Protein AF-A0A6V8ERZ6-F1 (afdb_monomer)

Sequence (111 aa):
MVTEKDPDSLSNSLLVKRLKRRCKSMRTTRLREKIKKFLNERGQANTTEILEHVNSTMRHGTTPQQLGNVLSKDKDIRKIATTKRGGALSGRYEICVWTLREDERNPGLQG

pLDDT: mean 79.35, std 18.04, range [38.56, 97.56]

Nearest PDB structures (foldseek):
  2od5-assembly1_A  TM=9.152E-01  e=5.859E-10  uncultured marine organism
  6abt-assembly1_A  TM=6.788E-01  e=6.982E-02  Listeria monocytogenes
  6abq-assembly1_A  TM=6.060E-01  e=1.259E-01  Listeria monocytogenes
  6s4l-assembly1_D  TM=5.187E-01  e=1.166E+00  Homo sapiens
  5m00-assembly1_G  TM=4.404E-01  e=4.046E+00  Mus musculus

Foldseek 3Di:
DDPPDDPVVVVVVVVCVVVVVVVVVVVLVVLVVQLQVVQVVVQKDWLVVSQCSQPVPDPDGDDSVVSVVSQVPDPQKDFDDWDWDDDPPRDIDIITMMHGDDPPVDPDDPD

Structure (mmCIF, N/CA/C/O backbone):
data_AF-A0A6V8ERZ6-F1
#
_entry.id   AF-A0A6V8ERZ6-F1
#
loop_
_atom_site.group_PDB
_atom_site.id
_atom_site.type_symbol
_atom_site.label_atom_id
_atom_site.label_alt_id
_atom_site.label_comp_id
_atom_site.label_asym_id
_atom_site.label_entity_id
_atom_site.label_seq_id
_atom_site.pdbx_PDB_ins_code
_atom_site.Cartn_x
_atom_site.Cartn_y
_atom_site.Cartn_z
_atom_site.occupancy
_atom_site.B_iso_or_equiv
_atom_site.auth_seq_id
_atom_site.auth_comp_id
_atom_site.auth_asym_id
_atom_site.auth_atom_id
_atom_site.pdbx_PDB_model_num
ATOM 1 N N . MET A 1 1 ? 49.536 -0.407 21.852 1.00 40.81 1 MET A N 1
ATOM 2 C CA . MET A 1 1 ? 48.931 0.664 21.032 1.00 40.81 1 MET A CA 1
ATOM 3 C C . MET A 1 1 ? 47.428 0.615 21.243 1.00 40.81 1 MET A C 1
ATOM 5 O O . MET A 1 1 ? 46.742 -0.138 20.565 1.00 40.81 1 MET A O 1
ATOM 9 N N . VAL A 1 2 ? 46.934 1.305 22.270 1.00 43.12 2 VAL A N 1
ATOM 10 C CA . VAL A 1 2 ? 45.494 1.381 22.537 1.00 43.12 2 VAL A CA 1
ATOM 11 C C . VAL A 1 2 ? 44.976 2.506 21.653 1.00 43.12 2 VAL A C 1
ATOM 13 O O . VAL A 1 2 ? 45.361 3.652 21.843 1.00 43.12 2 VAL A O 1
ATOM 16 N N . THR A 1 3 ? 44.193 2.181 20.627 1.00 50.59 3 THR A N 1
ATOM 17 C CA . THR A 1 3 ? 43.466 3.196 19.860 1.00 50.59 3 THR A CA 1
ATOM 18 C C . THR A 1 3 ? 42.416 3.789 20.788 1.00 50.59 3 THR A C 1
ATOM 20 O O . THR A 1 3 ? 41.362 3.184 21.007 1.00 50.59 3 THR A O 1
ATOM 23 N N . GLU A 1 4 ? 42.750 4.924 21.388 1.00 51.84 4 GLU A N 1
ATOM 24 C CA . GLU A 1 4 ? 41.837 5.777 22.133 1.00 51.84 4 GLU A CA 1
ATOM 25 C C . GLU A 1 4 ? 40.700 6.156 21.175 1.00 51.84 4 GLU A C 1
ATOM 27 O O . GLU A 1 4 ? 40.909 6.824 20.165 1.00 51.84 4 GLU A O 1
ATOM 32 N N . LYS A 1 5 ? 39.510 5.579 21.375 1.00 58.59 5 LYS A N 1
ATOM 33 C CA . LYS A 1 5 ? 38.357 5.883 20.524 1.00 58.59 5 LYS A CA 1
ATOM 34 C C . LYS A 1 5 ? 37.771 7.206 20.992 1.00 58.59 5 LYS A C 1
ATOM 36 O O . LYS A 1 5 ? 37.141 7.240 22.047 1.00 58.59 5 LYS A O 1
ATOM 41 N N . ASP A 1 6 ? 37.946 8.245 20.179 1.00 59.72 6 ASP A N 1
ATOM 42 C CA . ASP A 1 6 ? 37.445 9.595 20.434 1.00 59.72 6 ASP A CA 1
ATOM 43 C C . ASP A 1 6 ? 35.951 9.592 20.828 1.00 59.72 6 ASP A C 1
ATOM 45 O O . ASP A 1 6 ? 35.096 9.169 20.030 1.00 59.72 6 ASP A O 1
ATOM 49 N N . PRO A 1 7 ? 35.589 10.078 22.029 1.00 57.47 7 PRO A N 1
ATOM 50 C CA . PRO A 1 7 ? 34.204 10.095 22.507 1.00 57.47 7 PRO A CA 1
ATOM 51 C C . PRO A 1 7 ? 33.283 10.977 21.640 1.00 57.47 7 PRO A C 1
ATOM 53 O O . PRO A 1 7 ? 32.091 10.680 21.489 1.00 57.47 7 PRO A O 1
ATOM 56 N N . ASP A 1 8 ? 33.836 11.993 20.974 1.00 60.06 8 ASP A N 1
ATOM 57 C CA . ASP A 1 8 ? 33.100 12.897 20.082 1.00 60.06 8 ASP A CA 1
ATOM 58 C C . ASP A 1 8 ? 32.618 12.220 18.788 1.00 60.06 8 ASP A C 1
ATOM 60 O O . ASP A 1 8 ? 31.567 12.568 18.239 1.00 60.06 8 ASP A O 1
ATOM 64 N N . SER A 1 9 ? 3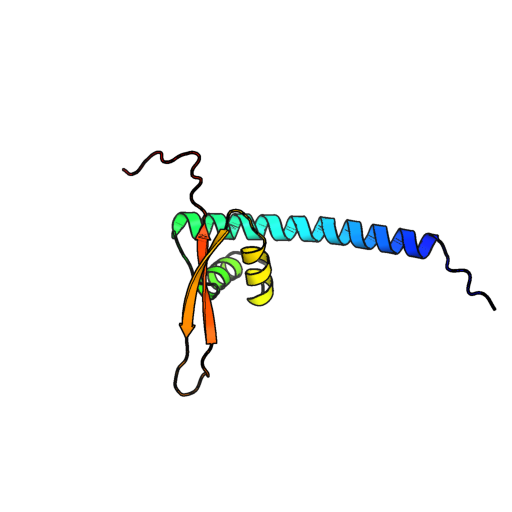3.315 11.178 18.324 1.00 58.94 9 SER A N 1
ATOM 65 C CA . SER A 1 9 ? 32.907 10.396 17.149 1.00 58.94 9 SER A CA 1
ATOM 66 C C . SER A 1 9 ? 31.624 9.589 17.415 1.00 58.94 9 SER A C 1
ATOM 68 O O . SER A 1 9 ? 30.719 9.511 16.572 1.00 58.94 9 SER A O 1
ATOM 70 N N . LEU A 1 10 ? 31.479 9.046 18.630 1.00 58.81 10 LEU A N 1
ATOM 71 C CA . LEU A 1 10 ? 30.279 8.313 19.052 1.00 58.81 10 LEU A CA 1
ATOM 72 C C . LEU A 1 10 ? 29.077 9.247 19.255 1.00 58.81 10 LEU A C 1
ATOM 74 O O . LEU A 1 10 ? 27.963 8.907 18.837 1.00 58.81 10 LEU A O 1
ATOM 78 N N . SER A 1 11 ? 29.305 10.434 19.827 1.00 63.78 11 SER A N 1
ATOM 79 C CA . SER A 1 11 ? 28.281 11.473 20.003 1.00 63.78 11 SER A CA 1
ATOM 80 C C . SER A 1 11 ? 27.727 11.953 18.657 1.00 63.78 11 SER A C 1
ATOM 82 O O 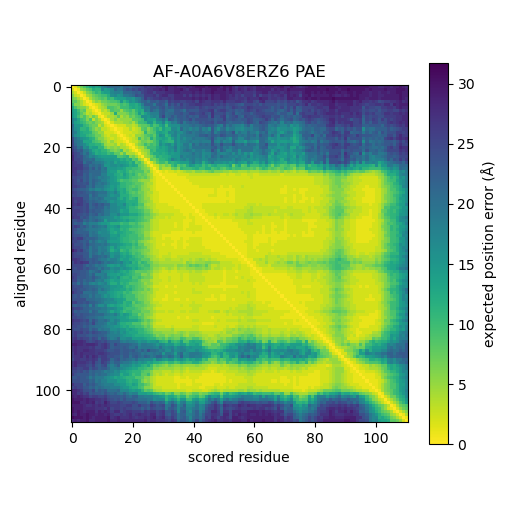. SER A 1 11 ? 26.512 11.917 18.427 1.00 63.78 11 SER A O 1
ATOM 84 N N . ASN A 1 12 ? 28.613 12.262 17.704 1.00 59.94 12 ASN A N 1
ATOM 85 C CA . ASN A 1 12 ? 28.230 12.639 16.344 1.00 59.94 12 ASN A CA 1
ATOM 86 C C . ASN A 1 12 ? 27.4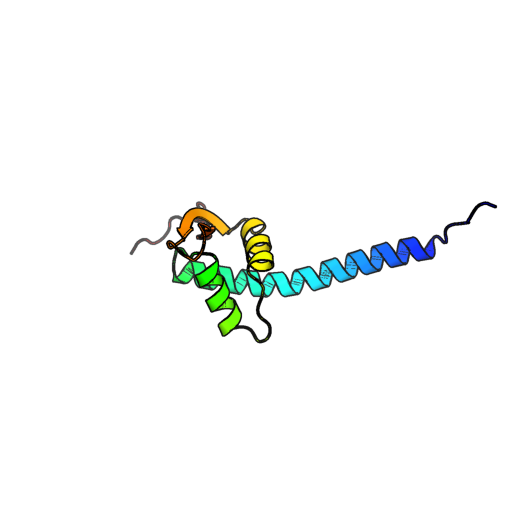77 11.510 15.624 1.00 59.94 12 ASN A C 1
ATOM 88 O O . ASN A 1 12 ? 26.448 11.755 14.992 1.00 59.94 12 ASN A O 1
ATOM 92 N N . SER A 1 13 ? 27.901 10.250 15.781 1.00 68.06 13 SER A N 1
ATOM 93 C CA . SER A 1 13 ? 27.180 9.090 15.237 1.00 68.06 13 SER A CA 1
ATOM 94 C C . SER A 1 13 ? 25.750 8.992 15.777 1.00 68.06 13 SER A C 1
ATOM 96 O O . SER A 1 13 ? 24.809 8.746 15.014 1.00 68.06 13 SER A O 1
ATOM 98 N N . LEU A 1 14 ? 25.553 9.190 17.084 1.00 67.12 14 LEU A N 1
ATOM 99 C CA . LEU A 1 14 ? 24.239 9.119 17.719 1.00 67.12 14 LEU A CA 1
ATOM 100 C C . LEU A 1 14 ? 23.350 10.307 17.327 1.00 67.12 14 LEU A C 1
ATOM 102 O O . LEU A 1 14 ? 22.171 10.103 17.026 1.00 67.12 14 LEU A O 1
ATOM 106 N N . LEU A 1 15 ? 23.908 11.518 17.256 1.00 65.00 15 LEU A N 1
ATOM 107 C CA . LEU A 1 15 ? 23.215 12.728 16.813 1.00 65.00 15 LEU A CA 1
ATOM 108 C C . LEU A 1 15 ? 22.781 12.612 15.346 1.00 65.00 15 LEU A C 1
ATOM 110 O O . LEU A 1 15 ? 21.609 12.825 15.034 1.00 65.00 15 LEU A O 1
ATOM 114 N N . VAL A 1 16 ? 23.676 12.166 14.457 1.00 60.91 16 VAL A N 1
ATOM 115 C CA . VAL A 1 16 ? 23.368 11.899 13.044 1.00 60.91 16 VAL A CA 1
ATOM 116 C C . VAL A 1 16 ? 22.298 10.815 12.927 1.00 60.91 16 VAL A C 1
ATOM 118 O O . VAL A 1 16 ? 21.333 10.983 12.181 1.00 60.91 16 VAL A O 1
ATOM 121 N N . LYS A 1 17 ? 22.379 9.728 13.708 1.00 58.62 17 LYS A N 1
ATOM 122 C CA . LYS A 1 17 ? 21.317 8.706 13.774 1.00 58.62 17 LYS A CA 1
ATOM 123 C C . LYS A 1 17 ? 19.985 9.308 14.241 1.00 58.62 17 LYS A C 1
ATOM 125 O O . LYS A 1 17 ? 18.944 8.968 13.678 1.00 58.62 17 LYS A O 1
ATOM 130 N N . ARG A 1 18 ? 19.989 10.211 15.226 1.00 58.12 18 ARG A N 1
ATOM 131 C CA . ARG A 1 18 ? 18.789 10.857 15.789 1.00 58.12 18 ARG A CA 1
ATOM 132 C C . ARG A 1 18 ? 18.157 11.857 14.812 1.00 58.12 18 ARG A C 1
ATOM 134 O O . ARG A 1 18 ? 16.944 11.818 14.618 1.00 58.12 18 ARG A O 1
ATOM 141 N N . LEU A 1 19 ? 18.960 12.664 14.117 1.00 58.00 19 LEU A N 1
ATOM 142 C CA . LEU A 1 19 ? 18.516 13.586 13.063 1.00 58.00 19 LEU A CA 1
ATOM 143 C C . LEU A 1 19 ? 17.995 12.831 11.830 1.00 58.00 19 LEU A C 1
ATOM 145 O O . LEU A 1 19 ? 16.915 13.137 11.323 1.00 58.00 19 LEU A O 1
ATOM 149 N N . LYS A 1 20 ? 18.685 11.762 11.405 1.00 54.22 20 LYS A N 1
ATOM 150 C CA . LYS A 1 20 ? 18.248 10.890 10.300 1.00 54.22 20 LYS A CA 1
ATOM 151 C C . LYS A 1 20 ? 16.937 10.166 10.633 1.00 54.22 20 LYS A C 1
ATOM 153 O O . LYS A 1 20 ? 16.093 10.010 9.753 1.00 54.22 20 LYS A O 1
ATOM 158 N N . ARG A 1 21 ? 16.710 9.790 11.902 1.00 53.50 21 ARG A N 1
ATOM 159 C CA . ARG A 1 21 ? 15.405 9.294 12.393 1.00 53.50 21 ARG A CA 1
ATOM 160 C C . ARG A 1 21 ? 14.315 10.373 12.318 1.00 53.50 21 ARG A C 1
ATOM 162 O O . ARG A 1 21 ? 13.210 10.069 11.873 1.00 53.50 21 ARG A O 1
ATOM 169 N N . ARG A 1 22 ? 14.624 11.624 12.683 1.00 48.28 22 ARG A N 1
ATOM 170 C CA . ARG A 1 22 ? 13.673 12.753 12.688 1.00 48.28 22 ARG A CA 1
ATOM 171 C C . ARG A 1 22 ? 13.203 13.134 11.276 1.00 48.28 22 ARG A C 1
ATOM 173 O O . ARG A 1 22 ? 12.003 13.239 11.047 1.00 48.28 22 ARG A O 1
ATOM 180 N N . CYS A 1 23 ? 14.111 13.219 10.302 1.00 49.47 23 CYS A N 1
ATOM 181 C CA . CYS A 1 23 ? 13.752 13.520 8.906 1.00 49.47 23 CYS A CA 1
ATOM 182 C C . CYS A 1 23 ? 13.056 12.348 8.191 1.00 49.47 23 CYS A C 1
ATOM 184 O O . CYS A 1 23 ? 12.203 12.566 7.328 1.00 49.47 23 CYS A O 1
ATOM 186 N N . LYS A 1 24 ? 13.378 11.096 8.557 1.00 53.16 24 LYS A N 1
ATOM 187 C CA . LYS A 1 24 ? 12.673 9.912 8.037 1.00 53.16 24 LYS A CA 1
ATOM 188 C C . LYS A 1 24 ? 11.211 9.890 8.493 1.00 53.16 24 LYS A C 1
ATOM 190 O O . LYS A 1 24 ? 10.349 9.590 7.675 1.00 53.16 24 LYS A O 1
ATOM 195 N N . SER A 1 25 ? 10.949 10.279 9.746 1.00 56.91 25 SER A N 1
ATOM 196 C CA . SER A 1 25 ? 9.599 10.400 10.315 1.00 56.91 25 SER A CA 1
ATOM 197 C C . SER A 1 25 ? 8.697 11.314 9.473 1.00 56.91 25 SER A C 1
ATOM 199 O O . SER A 1 25 ? 7.659 10.863 8.995 1.00 56.91 25 SER A O 1
ATOM 201 N N . MET A 1 26 ? 9.144 12.537 9.157 1.00 57.16 26 MET A N 1
ATOM 202 C CA . MET A 1 26 ? 8.320 13.529 8.444 1.00 57.16 26 MET A CA 1
ATOM 203 C C . MET A 1 26 ? 7.907 13.105 7.026 1.00 57.16 26 MET A C 1
ATOM 205 O O . MET A 1 26 ? 6.766 13.329 6.624 1.00 57.16 26 MET A O 1
ATOM 209 N N . ARG A 1 27 ? 8.807 12.468 6.258 1.00 59.94 27 ARG A N 1
ATOM 210 C CA . ARG A 1 27 ? 8.454 11.942 4.924 1.00 59.94 27 ARG A CA 1
ATOM 211 C C . ARG A 1 27 ? 7.473 10.779 5.020 1.00 59.94 27 ARG A C 1
ATOM 213 O O . ARG A 1 27 ? 6.565 10.682 4.200 1.00 59.94 27 ARG A O 1
ATOM 220 N N . THR A 1 28 ? 7.635 9.916 6.024 1.00 72.25 28 THR A N 1
ATOM 221 C CA . THR A 1 28 ? 6.705 8.802 6.223 1.00 72.25 28 THR A CA 1
ATOM 222 C C . THR A 1 28 ? 5.323 9.255 6.681 1.00 72.25 28 THR A C 1
ATOM 224 O O . THR A 1 28 ? 4.362 8.581 6.340 1.00 72.25 28 THR A O 1
ATOM 227 N N . THR A 1 29 ? 5.194 10.389 7.377 1.00 82.69 29 THR A N 1
ATOM 228 C CA . THR A 1 29 ? 3.892 10.924 7.814 1.00 82.69 29 THR A CA 1
ATOM 229 C C . THR A 1 29 ? 2.996 11.288 6.632 1.00 82.69 29 THR A C 1
ATOM 231 O O . THR A 1 29 ? 1.912 10.731 6.509 1.00 82.69 29 THR A O 1
ATOM 234 N N . ARG A 1 30 ? 3.481 12.119 5.697 1.00 86.00 30 ARG A N 1
ATOM 235 C CA . ARG A 1 30 ? 2.702 12.516 4.505 1.00 86.00 30 ARG A CA 1
ATOM 236 C C . ARG A 1 30 ? 2.318 11.325 3.629 1.00 86.00 30 ARG A C 1
ATOM 238 O O . ARG A 1 30 ? 1.215 11.268 3.097 1.00 86.00 30 ARG A O 1
ATOM 245 N N . LEU A 1 31 ? 3.235 10.366 3.486 1.00 90.12 31 LEU A N 1
ATOM 246 C CA . LEU A 1 31 ? 2.969 9.126 2.760 1.00 90.12 31 LEU A CA 1
ATOM 247 C C . LEU A 1 31 ? 1.845 8.323 3.435 1.00 90.12 31 LEU A C 1
ATOM 249 O O . LEU A 1 31 ? 0.924 7.883 2.756 1.00 90.12 31 LEU A O 1
ATOM 253 N N . ARG A 1 32 ? 1.891 8.168 4.765 1.00 92.38 32 ARG A N 1
ATOM 254 C CA . ARG A 1 32 ? 0.853 7.465 5.535 1.00 92.38 32 ARG A CA 1
ATOM 255 C C . ARG A 1 32 ? -0.504 8.146 5.418 1.00 92.38 32 ARG A C 1
ATOM 257 O O . ARG A 1 32 ? -1.473 7.458 5.140 1.00 92.38 32 ARG A O 1
ATOM 264 N N . GLU A 1 33 ? -0.575 9.465 5.584 1.00 92.38 33 GLU A N 1
ATOM 265 C CA . GLU A 1 33 ? -1.825 10.228 5.438 1.00 92.38 33 GLU A CA 1
ATOM 266 C C . GLU A 1 33 ? -2.467 9.991 4.069 1.00 92.38 33 GLU A C 1
ATOM 268 O O . GLU A 1 33 ? -3.663 9.723 3.977 1.00 92.38 33 GLU A O 1
ATOM 273 N N . LYS A 1 34 ? -1.657 10.009 3.005 1.00 93.06 34 LYS A N 1
ATOM 274 C CA . LYS A 1 34 ? -2.149 9.806 1.642 1.00 93.06 34 LYS A CA 1
ATOM 275 C C . LYS A 1 34 ? -2.654 8.387 1.400 1.00 93.06 34 LYS A C 1
ATOM 277 O O . LYS A 1 34 ? -3.720 8.209 0.822 1.00 93.06 34 LYS A O 1
ATOM 282 N N . ILE A 1 35 ? -1.926 7.391 1.902 1.00 95.06 35 ILE A N 1
ATOM 283 C CA . ILE A 1 35 ? -2.359 5.990 1.872 1.00 95.06 35 ILE A CA 1
ATOM 284 C C . ILE A 1 35 ? -3.670 5.817 2.643 1.00 95.06 35 ILE A C 1
ATOM 286 O O . ILE A 1 35 ? -4.582 5.169 2.141 1.00 95.06 35 ILE A O 1
ATOM 290 N N . LYS A 1 36 ? -3.779 6.394 3.847 1.00 94.56 36 LYS A N 1
ATOM 291 C CA . LYS A 1 36 ? -4.986 6.283 4.674 1.00 94.56 36 LYS A CA 1
ATOM 292 C C . LYS A 1 36 ? -6.183 6.920 3.987 1.00 94.56 36 LYS A C 1
ATOM 294 O O . LYS A 1 36 ? -7.222 6.285 3.919 1.00 94.56 36 LYS A O 1
ATOM 299 N N . LYS A 1 37 ? -6.021 8.112 3.405 1.00 94.25 37 LYS A N 1
ATOM 300 C CA . LYS A 1 37 ? -7.075 8.759 2.617 1.00 94.25 37 LYS A CA 1
ATOM 301 C C . LYS A 1 37 ? -7.537 7.875 1.453 1.00 94.25 37 LYS A C 1
ATOM 303 O O . LYS A 1 37 ? -8.728 7.634 1.31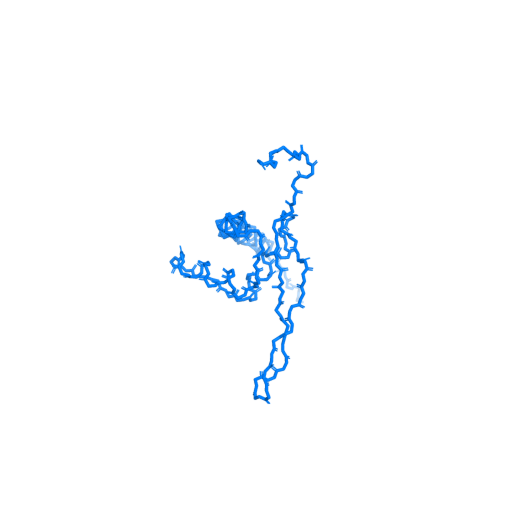7 1.00 94.25 37 LYS A O 1
ATOM 308 N N . PHE A 1 38 ? -6.598 7.328 0.680 1.00 95.69 38 PHE A N 1
ATOM 309 C CA . PHE A 1 38 ? -6.912 6.434 -0.437 1.00 95.69 38 PHE A CA 1
ATOM 310 C C . PHE A 1 38 ? -7.649 5.161 0.005 1.00 95.69 38 PHE A C 1
ATOM 312 O O . PHE A 1 38 ? -8.628 4.760 -0.619 1.00 95.69 38 PHE A O 1
ATOM 319 N N . LEU A 1 39 ? -7.209 4.530 1.098 1.00 95.25 39 LEU A N 1
ATOM 320 C CA . LEU A 1 39 ? -7.876 3.348 1.648 1.00 95.25 39 LEU A CA 1
ATOM 321 C C . LEU A 1 39 ? -9.238 3.683 2.268 1.00 95.25 39 LEU A C 1
ATOM 323 O O . LEU A 1 39 ? -10.141 2.866 2.180 1.00 95.25 39 LEU A O 1
ATOM 327 N N . ASN A 1 40 ? -9.412 4.872 2.843 1.00 93.25 40 ASN A N 1
ATOM 328 C CA . ASN A 1 40 ? -10.702 5.324 3.360 1.00 93.25 40 ASN A CA 1
ATOM 329 C C . ASN A 1 40 ? -11.733 5.505 2.239 1.00 93.25 40 ASN A C 1
ATOM 331 O O . ASN A 1 40 ? -12.889 5.145 2.400 1.00 93.25 40 ASN A O 1
ATOM 335 N N . GLU A 1 41 ? -11.309 6.050 1.097 1.00 92.88 41 GLU A N 1
ATOM 336 C CA . GLU A 1 41 ? -12.176 6.266 -0.068 1.00 92.88 41 GLU A CA 1
ATOM 337 C C . GLU A 1 41 ? -12.500 4.955 -0.805 1.00 92.88 41 GLU A C 1
ATOM 339 O O . GLU A 1 41 ? -13.604 4.786 -1.313 1.00 92.88 41 GLU A O 1
ATOM 344 N N . ARG A 1 42 ? -11.545 4.017 -0.869 1.00 93.44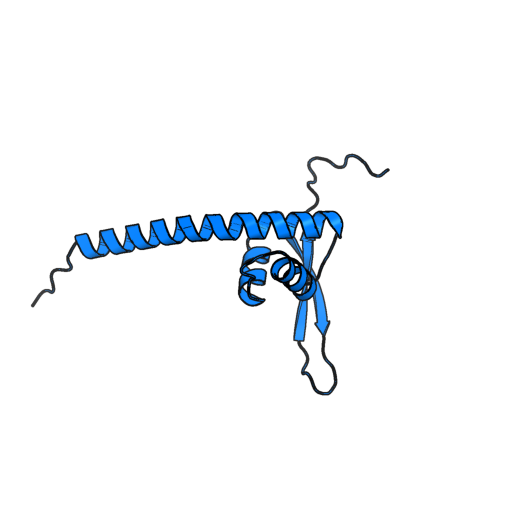 42 ARG A N 1
ATOM 345 C CA . ARG A 1 42 ? -11.672 2.772 -1.648 1.00 93.44 42 ARG A CA 1
ATOM 346 C C . ARG A 1 42 ? -12.089 1.545 -0.827 1.00 93.44 42 ARG A C 1
ATOM 348 O O . ARG A 1 42 ? -12.433 0.512 -1.397 1.00 93.44 42 ARG A O 1
ATOM 355 N N . GLY A 1 43 ? -11.990 1.612 0.497 1.00 94.25 43 GLY A N 1
ATOM 356 C CA . GLY A 1 43 ? -12.113 0.477 1.415 1.00 94.25 43 GLY A CA 1
ATOM 357 C C . GLY A 1 43 ? -10.852 -0.394 1.440 1.00 94.25 43 GLY A C 1
ATOM 358 O O . GLY A 1 43 ? -10.113 -0.413 2.423 1.00 94.25 43 GLY A O 1
ATOM 359 N N . GLN A 1 44 ? -10.561 -1.094 0.338 1.00 94.75 44 GLN A N 1
ATOM 360 C CA . GLN A 1 44 ? -9.411 -2.001 0.231 1.00 94.75 44 GLN A CA 1
ATOM 361 C C . GLN A 1 44 ? -8.615 -1.818 -1.066 1.00 94.75 44 GLN A C 1
ATOM 363 O O . GLN A 1 44 ? -9.149 -1.481 -2.125 1.00 94.75 44 GLN A O 1
ATOM 368 N N . ALA A 1 45 ? -7.306 -2.064 -1.003 1.00 96.69 45 ALA A N 1
ATOM 369 C CA . ALA A 1 45 ? -6.433 -1.987 -2.169 1.00 96.69 45 ALA A CA 1
ATOM 370 C C . ALA A 1 45 ? -5.208 -2.894 -2.055 1.00 96.69 45 ALA A C 1
ATOM 372 O O . ALA A 1 45 ? -4.677 -3.130 -0.967 1.00 96.69 45 ALA A O 1
ATOM 373 N N . ASN A 1 46 ? -4.727 -3.389 -3.192 1.00 96.38 46 ASN A N 1
ATOM 374 C CA . ASN A 1 46 ? -3.484 -4.145 -3.250 1.00 96.38 46 ASN A CA 1
ATOM 375 C C . ASN A 1 46 ? -2.252 -3.221 -3.309 1.00 96.38 46 ASN A C 1
ATOM 377 O O . ASN A 1 46 ? -2.352 -2.034 -3.623 1.00 96.38 46 ASN A O 1
ATOM 381 N N . THR A 1 47 ? -1.067 -3.757 -2.998 1.00 95.81 47 THR A N 1
ATOM 382 C CA . THR A 1 47 ? 0.177 -2.964 -2.947 1.00 95.81 47 THR A CA 1
ATOM 383 C C . THR A 1 47 ? 0.464 -2.201 -4.248 1.00 95.81 47 THR A C 1
ATOM 385 O O . THR A 1 47 ? 0.998 -1.096 -4.185 1.00 95.81 47 THR A O 1
ATOM 388 N N . THR A 1 48 ? 0.126 -2.757 -5.416 1.00 95.38 48 THR A N 1
ATOM 389 C CA . THR A 1 48 ? 0.366 -2.114 -6.718 1.00 95.38 48 THR A CA 1
ATOM 390 C C . THR A 1 48 ? -0.548 -0.911 -6.922 1.00 95.38 48 THR A C 1
ATOM 392 O O . THR A 1 48 ? -0.068 0.148 -7.307 1.00 95.38 48 THR A O 1
ATOM 395 N N . GLU A 1 49 ? -1.831 -1.045 -6.595 1.00 96.75 49 GLU A N 1
ATOM 396 C CA . GLU A 1 49 ? -2.815 0.039 -6.715 1.00 96.75 49 GLU A CA 1
ATOM 397 C C . GLU A 1 49 ? -2.472 1.210 -5.785 1.00 96.75 49 GLU A C 1
ATOM 399 O O . GLU A 1 49 ? -2.509 2.372 -6.185 1.00 96.75 49 GLU A O 1
ATOM 404 N N . ILE A 1 50 ? -2.057 0.907 -4.549 1.00 96.81 50 ILE A N 1
ATOM 405 C CA . ILE A 1 50 ? -1.610 1.931 -3.595 1.00 96.81 50 ILE A CA 1
ATOM 406 C C . ILE A 1 50 ? -0.343 2.624 -4.114 1.00 96.81 50 ILE A C 1
ATOM 408 O O . ILE A 1 50 ? -0.218 3.844 -4.015 1.00 96.81 50 ILE A O 1
ATOM 412 N N . LEU A 1 51 ? 0.607 1.861 -4.665 1.00 96.44 51 LEU A N 1
ATOM 413 C CA . LEU A 1 51 ? 1.850 2.402 -5.212 1.00 96.44 51 LEU A CA 1
ATOM 414 C C . LEU A 1 51 ? 1.591 3.355 -6.379 1.00 96.44 51 LEU A C 1
ATOM 416 O O . LEU A 1 51 ? 2.183 4.431 -6.426 1.00 96.44 51 LEU A O 1
ATOM 420 N N . GLU A 1 52 ? 0.712 2.966 -7.297 1.00 96.56 52 GLU A N 1
ATOM 421 C CA . GLU A 1 52 ? 0.325 3.777 -8.448 1.00 96.56 52 GLU A CA 1
ATOM 422 C C . GLU A 1 52 ? -0.343 5.085 -8.006 1.00 96.56 52 GLU A C 1
ATOM 424 O O . GLU A 1 52 ? 0.054 6.164 -8.452 1.00 96.56 52 GLU A O 1
ATOM 429 N N . HIS A 1 53 ? -1.271 5.025 -7.046 1.00 95.75 53 HIS A N 1
ATOM 430 C CA . HIS A 1 53 ? -1.908 6.218 -6.484 1.00 95.75 53 HIS A CA 1
ATOM 431 C C . HIS A 1 53 ? -0.899 7.157 -5.800 1.00 95.75 53 HIS A C 1
ATOM 433 O O . HIS A 1 53 ? -0.898 8.372 -6.007 1.00 95.75 53 HIS A O 1
ATOM 439 N N . VAL A 1 54 ? 0.001 6.611 -4.983 1.00 94.62 54 VAL A N 1
ATOM 440 C CA . VAL A 1 54 ? 1.032 7.406 -4.305 1.00 94.62 54 VAL A CA 1
ATOM 441 C C . VAL A 1 54 ? 1.976 8.059 -5.318 1.00 94.62 54 VAL A C 1
ATOM 443 O O . VAL A 1 54 ? 2.267 9.250 -5.206 1.00 94.62 54 VAL A O 1
ATOM 446 N N . ASN A 1 55 ? 2.446 7.306 -6.313 1.00 94.69 55 ASN A N 1
ATOM 447 C CA . ASN A 1 55 ? 3.452 7.781 -7.260 1.00 94.69 55 ASN A CA 1
ATOM 448 C C . ASN A 1 55 ? 2.886 8.765 -8.291 1.00 94.69 55 ASN A C 1
ATOM 450 O O . ASN A 1 55 ? 3.606 9.666 -8.707 1.00 94.69 55 ASN A O 1
ATOM 454 N N . SER A 1 56 ? 1.609 8.643 -8.657 1.00 95.19 56 SER A N 1
ATOM 455 C CA . SER A 1 56 ? 0.925 9.605 -9.536 1.00 95.19 56 SER A CA 1
ATOM 456 C C . SER A 1 56 ? 0.625 10.938 -8.847 1.00 95.19 56 SER A C 1
ATOM 458 O O . SER A 1 56 ? 0.498 11.966 -9.506 1.00 95.19 56 SER A O 1
ATOM 460 N N . THR A 1 57 ? 0.541 10.954 -7.515 1.00 91.38 57 THR A N 1
ATOM 461 C CA . THR A 1 57 ? 0.097 12.129 -6.755 1.00 91.38 57 THR A CA 1
ATOM 462 C C . THR A 1 57 ? 1.199 12.793 -5.920 1.00 91.38 57 THR A C 1
ATOM 464 O O . THR A 1 57 ? 0.923 13.747 -5.183 1.00 91.38 57 THR A O 1
ATOM 467 N N . MET A 1 58 ? 2.442 12.307 -5.972 1.00 88.00 58 MET A N 1
ATOM 468 C CA . MET A 1 58 ? 3.587 12.860 -5.239 1.00 88.00 58 MET A CA 1
ATOM 469 C C . MET A 1 58 ? 4.727 13.231 -6.190 1.00 88.00 58 MET A C 1
ATOM 471 O O . MET A 1 58 ? 5.065 12.469 -7.084 1.00 88.00 58 MET A O 1
ATOM 475 N N . ARG A 1 59 ? 5.405 14.364 -5.935 1.00 87.69 59 ARG A N 1
ATOM 476 C CA . ARG A 1 59 ? 6.585 14.791 -6.721 1.00 87.69 59 ARG A CA 1
ATOM 477 C C . ARG A 1 59 ? 7.712 13.752 -6.716 1.00 87.69 59 ARG A C 1
ATOM 479 O O . ARG A 1 59 ? 8.410 13.579 -7.707 1.00 87.69 59 ARG A O 1
ATOM 486 N N . HIS A 1 60 ? 7.906 13.093 -5.578 1.00 86.75 60 HIS A N 1
ATOM 487 C CA . HIS A 1 60 ? 8.820 11.968 -5.434 1.00 86.75 60 HIS A CA 1
ATOM 488 C C . HIS A 1 60 ? 8.028 10.811 -4.845 1.00 86.75 60 HIS A C 1
ATOM 490 O O . HIS A 1 60 ? 7.581 10.893 -3.698 1.00 86.75 60 HIS A O 1
ATOM 496 N N . GLY A 1 61 ? 7.830 9.776 -5.654 1.00 89.62 61 GLY A N 1
ATOM 497 C CA . GLY A 1 61 ? 7.124 8.570 -5.257 1.00 89.62 61 GLY A CA 1
ATOM 498 C C . GLY A 1 61 ? 7.899 7.714 -4.253 1.00 89.62 61 GLY A C 1
ATOM 499 O O . GLY A 1 61 ? 8.885 8.128 -3.637 1.00 89.62 61 GLY A O 1
ATOM 500 N N . THR A 1 62 ? 7.452 6.476 -4.107 1.00 93.31 62 THR A N 1
ATOM 501 C CA . THR A 1 62 ? 8.092 5.448 -3.293 1.00 93.31 62 THR A CA 1
ATOM 502 C C . THR A 1 62 ? 8.302 4.172 -4.105 1.00 93.31 62 THR A C 1
ATOM 504 O O . THR A 1 62 ? 7.844 4.047 -5.241 1.00 93.31 62 THR A O 1
ATOM 507 N N . THR A 1 63 ? 9.030 3.220 -3.529 1.00 94.38 63 THR A N 1
ATOM 508 C CA . THR A 1 63 ? 9.233 1.897 -4.124 1.00 94.38 63 THR A CA 1
ATOM 509 C C . THR A 1 63 ? 8.271 0.883 -3.501 1.00 94.38 63 THR A C 1
ATOM 511 O O . THR A 1 63 ? 7.888 1.060 -2.340 1.00 94.38 63 THR A O 1
ATOM 514 N N . PRO A 1 64 ? 7.922 -0.218 -4.197 1.00 92.75 64 PRO A N 1
ATOM 515 C CA . PRO A 1 64 ? 7.068 -1.269 -3.634 1.00 92.75 64 PRO A CA 1
ATOM 516 C C . PRO A 1 64 ? 7.563 -1.770 -2.268 1.00 92.75 64 PRO A C 1
ATOM 518 O O . PRO A 1 64 ? 6.782 -1.943 -1.334 1.00 92.75 64 PRO A O 1
ATOM 521 N N . GLN A 1 65 ? 8.883 -1.927 -2.121 1.00 92.31 65 GLN A N 1
ATOM 522 C CA . GLN A 1 65 ? 9.502 -2.395 -0.882 1.00 92.31 65 GLN A CA 1
ATOM 523 C C . GLN A 1 65 ? 9.371 -1.375 0.255 1.00 92.31 65 GLN A C 1
ATOM 525 O O . GLN A 1 65 ? 9.093 -1.730 1.403 1.00 92.31 65 GLN A O 1
ATOM 530 N N . GLN A 1 66 ? 9.591 -0.090 -0.031 1.00 92.00 66 GLN A N 1
ATOM 531 C CA . GLN A 1 66 ? 9.425 0.968 0.965 1.00 92.00 66 GLN A CA 1
ATOM 532 C C . GLN A 1 66 ? 7.957 1.131 1.360 1.00 92.00 66 GLN A C 1
ATOM 534 O O . GLN A 1 66 ? 7.668 1.259 2.549 1.00 92.00 66 GLN A O 1
ATOM 539 N N . LEU A 1 67 ? 7.046 1.048 0.391 1.00 95.06 67 LEU A N 1
ATOM 540 C CA . LEU A 1 67 ? 5.610 1.076 0.625 1.00 95.06 67 LEU A CA 1
ATOM 541 C C . LEU A 1 67 ? 5.174 -0.076 1.535 1.00 95.06 67 LEU A C 1
ATOM 543 O O . LEU A 1 67 ? 4.553 0.170 2.565 1.00 95.06 67 LEU A O 1
ATOM 547 N N . GLY A 1 68 ? 5.578 -1.313 1.229 1.00 94.19 68 GLY A N 1
ATOM 548 C CA . GLY A 1 68 ? 5.274 -2.479 2.063 1.00 94.19 68 GLY A CA 1
ATOM 549 C C . GLY A 1 68 ? 5.779 -2.332 3.502 1.00 94.19 68 GLY A C 1
ATOM 550 O O . GLY A 1 68 ? 5.068 -2.660 4.453 1.00 94.19 68 GLY A O 1
ATOM 551 N N . ASN A 1 69 ? 6.970 -1.752 3.686 1.00 93.69 69 ASN A N 1
ATOM 552 C CA . ASN A 1 69 ? 7.509 -1.440 5.012 1.00 93.69 69 ASN A CA 1
ATOM 553 C C . ASN A 1 69 ? 6.691 -0.387 5.769 1.00 93.69 69 ASN A C 1
ATOM 555 O O . ASN A 1 69 ? 6.621 -0.442 6.995 1.00 93.69 69 ASN A O 1
ATOM 559 N N . VAL A 1 70 ? 6.131 0.601 5.068 1.00 93.81 70 VAL A N 1
ATOM 560 C CA . VAL A 1 70 ? 5.286 1.638 5.673 1.00 93.81 70 VAL A CA 1
ATOM 561 C C . VAL A 1 70 ? 3.937 1.050 6.069 1.00 93.81 70 VAL A C 1
ATOM 563 O O . VAL A 1 70 ? 3.548 1.206 7.223 1.00 93.81 70 VAL A O 1
ATOM 566 N N . LEU A 1 71 ? 3.289 0.318 5.158 1.00 94.94 71 LEU A N 1
ATOM 567 C CA . LEU A 1 71 ? 2.000 -0.343 5.385 1.00 94.94 71 LEU A CA 1
ATOM 568 C C . LEU A 1 71 ? 2.063 -1.303 6.578 1.00 94.94 71 LEU A C 1
ATOM 570 O O . LEU A 1 71 ? 1.239 -1.223 7.479 1.00 94.94 71 LEU A O 1
ATOM 574 N N . SER A 1 72 ? 3.099 -2.144 6.641 1.00 94.31 72 SER A N 1
ATOM 575 C CA . SER A 1 72 ? 3.250 -3.145 7.710 1.00 94.31 72 SER A CA 1
ATOM 576 C C . SER A 1 72 ? 3.533 -2.546 9.093 1.00 94.31 72 SER A C 1
ATOM 578 O O . SER A 1 72 ? 3.378 -3.227 10.101 1.00 94.31 72 SER A O 1
ATOM 580 N N . LYS A 1 73 ? 4.013 -1.296 9.157 1.00 92.06 73 LYS A N 1
ATOM 581 C CA . LYS A 1 73 ? 4.381 -0.613 10.411 1.00 92.06 73 LYS A CA 1
ATOM 582 C C . LYS A 1 73 ? 3.315 0.357 10.905 1.00 92.06 73 LYS A C 1
ATOM 584 O O . LYS A 1 73 ? 3.486 0.927 11.985 1.00 92.06 73 LYS A O 1
ATOM 589 N N . ASP A 1 74 ? 2.288 0.631 10.111 1.00 92.06 74 ASP A N 1
ATOM 590 C CA . ASP A 1 74 ? 1.192 1.494 10.530 1.00 92.06 74 ASP A CA 1
ATOM 591 C C . ASP A 1 74 ? 0.154 0.669 11.292 1.00 92.06 74 ASP A C 1
ATOM 593 O O . ASP A 1 74 ? -0.272 -0.382 10.825 1.00 92.06 74 ASP A O 1
ATOM 597 N N . LYS A 1 75 ? -0.218 1.120 12.493 1.00 90.56 75 LYS A N 1
ATOM 598 C CA . LYS A 1 75 ? -1.151 0.378 13.349 1.00 90.56 75 LYS A CA 1
ATOM 599 C C . LYS A 1 75 ? -2.581 0.458 12.832 1.00 90.56 75 LYS A C 1
ATOM 601 O O . LYS A 1 75 ? -3.346 -0.455 13.110 1.00 90.56 75 LYS A O 1
ATOM 606 N N . ASP A 1 76 ? -2.902 1.488 12.057 1.00 91.69 76 ASP A N 1
ATOM 607 C CA . ASP A 1 76 ? -4.259 1.743 11.569 1.00 91.69 76 ASP A CA 1
ATOM 608 C C . ASP A 1 76 ? -4.509 1.062 10.217 1.00 91.69 76 ASP A C 1
ATOM 610 O O . ASP A 1 76 ? -5.609 1.115 9.682 1.00 91.69 76 ASP A O 1
ATOM 614 N N . ILE A 1 77 ? -3.488 0.413 9.651 1.00 94.31 77 ILE A N 1
ATOM 615 C CA . ILE A 1 77 ? -3.561 -0.312 8.384 1.00 94.31 77 ILE A CA 1
ATOM 616 C C . ILE A 1 77 ? -3.353 -1.799 8.675 1.00 94.31 77 ILE A C 1
ATOM 618 O O . ILE A 1 77 ? -2.516 -2.188 9.492 1.00 94.31 77 ILE A O 1
ATOM 622 N N . ARG A 1 78 ? -4.125 -2.663 8.016 1.00 95.31 78 ARG A N 1
ATOM 623 C CA . ARG A 1 78 ? -4.010 -4.118 8.167 1.00 95.31 78 ARG A CA 1
ATOM 624 C C . ARG A 1 78 ? -3.966 -4.800 6.807 1.00 95.31 78 ARG A C 1
ATOM 626 O O . ARG A 1 78 ? -4.723 -4.457 5.904 1.00 95.31 78 ARG A O 1
ATOM 633 N N . LYS A 1 79 ? -3.094 -5.805 6.686 1.00 96.12 79 LYS A N 1
ATOM 634 C CA . LYS A 1 79 ? -3.106 -6.756 5.571 1.00 96.12 79 LYS A CA 1
ATOM 635 C C . LYS A 1 79 ? -4.273 -7.727 5.755 1.00 96.12 79 LYS A C 1
ATOM 637 O O . LYS A 1 79 ? -4.354 -8.368 6.798 1.00 96.12 79 LYS A O 1
ATOM 642 N N . ILE A 1 80 ? -5.137 -7.845 4.754 1.00 95.69 80 ILE A N 1
ATOM 643 C CA . ILE A 1 80 ? -6.335 -8.704 4.799 1.00 95.69 80 IL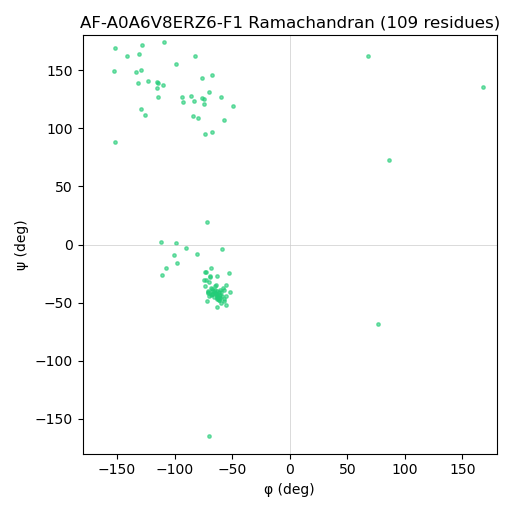E A CA 1
ATOM 644 C C . ILE A 1 80 ? -6.256 -9.914 3.878 1.00 95.69 80 ILE A C 1
ATOM 646 O O . ILE A 1 80 ? -6.867 -10.934 4.166 1.00 95.69 80 ILE A O 1
ATOM 650 N N . ALA A 1 81 ? -5.481 -9.835 2.798 1.00 94.38 81 ALA A N 1
ATOM 651 C CA . A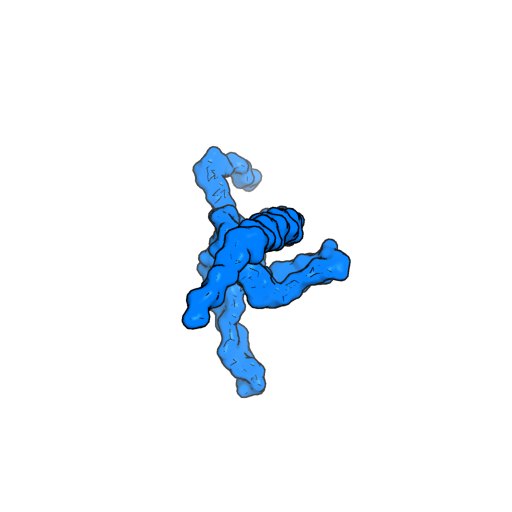LA A 1 81 ? -5.328 -10.953 1.881 1.00 94.38 81 ALA A CA 1
ATOM 652 C C . ALA A 1 81 ? -3.975 -10.922 1.174 1.00 94.38 81 ALA A C 1
ATOM 654 O O . ALA A 1 81 ? -3.221 -9.942 1.225 1.00 94.38 81 ALA A O 1
ATOM 655 N N . THR A 1 82 ? -3.686 -12.026 0.496 1.00 93.19 82 THR A N 1
ATOM 656 C CA . THR A 1 82 ? -2.595 -12.124 -0.462 1.00 93.19 82 THR A CA 1
ATOM 657 C C . THR A 1 82 ? -3.152 -12.701 -1.754 1.00 93.19 82 THR A C 1
ATOM 659 O O . THR A 1 82 ? -3.630 -13.832 -1.774 1.00 93.19 82 THR A O 1
ATOM 662 N N . THR A 1 83 ? -3.097 -11.925 -2.828 1.00 88.56 83 THR A N 1
ATOM 663 C CA . THR A 1 83 ? -3.549 -12.344 -4.152 1.00 88.56 83 THR A CA 1
ATOM 664 C C . THR A 1 83 ? -2.368 -12.904 -4.928 1.00 88.56 83 THR A C 1
ATOM 666 O O . THR A 1 83 ? -1.338 -12.243 -5.068 1.00 88.56 83 THR A O 1
ATOM 669 N N . LYS A 1 84 ? -2.513 -14.117 -5.463 1.00 86.94 84 LYS A N 1
ATOM 670 C CA . LYS A 1 84 ? -1.516 -14.710 -6.359 1.00 86.94 84 LYS A CA 1
ATOM 671 C C . LYS A 1 84 ? -1.645 -14.071 -7.739 1.00 86.94 84 LYS A C 1
ATOM 673 O O . LYS A 1 84 ? -2.722 -14.084 -8.328 1.00 86.94 84 LYS A O 1
ATOM 678 N N . ARG A 1 85 ? -0.548 -13.537 -8.266 1.00 82.31 85 ARG A N 1
ATOM 679 C CA . ARG A 1 85 ? -0.420 -13.114 -9.660 1.00 82.31 85 ARG A CA 1
ATOM 680 C C . ARG A 1 85 ? 0.629 -13.967 -10.359 1.00 82.31 85 ARG A C 1
ATOM 682 O O . ARG A 1 85 ? 1.678 -14.270 -9.804 1.00 82.31 85 ARG A O 1
ATOM 689 N N . GLY A 1 86 ? 0.357 -14.334 -11.599 1.00 79.88 86 GLY A N 1
ATOM 690 C CA . GLY A 1 86 ? 1.327 -15.021 -12.438 1.00 79.88 86 GLY A CA 1
ATOM 691 C C . GLY A 1 86 ? 0.674 -15.584 -13.687 1.00 79.88 86 GLY A C 1
ATOM 692 O O . GLY A 1 86 ? -0.402 -16.170 -13.608 1.00 79.88 86 GLY A O 1
ATOM 693 N N . GLY A 1 87 ? 1.331 -15.391 -14.827 1.00 66.62 87 GLY A N 1
ATOM 694 C CA . GLY A 1 87 ? 1.046 -16.096 -16.073 1.00 66.62 87 GLY A CA 1
ATOM 695 C C . GLY A 1 87 ? 2.164 -17.084 -16.398 1.00 66.62 87 GLY A C 1
ATOM 696 O O . GLY A 1 87 ? 3.200 -17.093 -15.732 1.00 66.62 87 GLY A O 1
ATOM 697 N N . ALA A 1 88 ? 1.978 -17.886 -17.447 1.00 70.19 88 ALA A N 1
ATOM 698 C CA . ALA A 1 88 ? 2.939 -18.907 -17.878 1.00 70.19 88 ALA A CA 1
ATOM 699 C C . ALA A 1 88 ? 4.377 -18.376 -18.090 1.00 70.19 88 ALA A C 1
ATOM 701 O O . ALA A 1 88 ? 5.328 -19.137 -17.966 1.00 70.19 88 ALA A O 1
ATOM 702 N N . LEU A 1 89 ? 4.537 -17.073 -18.356 1.00 77.00 89 LEU A N 1
ATOM 703 C CA . LEU A 1 89 ? 5.820 -16.433 -18.670 1.00 77.00 89 LEU A CA 1
ATOM 704 C C . LEU A 1 89 ? 6.381 -15.533 -17.552 1.00 77.00 89 LEU A C 1
ATOM 706 O O . LEU A 1 89 ? 7.571 -15.242 -17.553 1.00 77.00 89 LEU A O 1
ATOM 710 N N . SER A 1 90 ? 5.561 -15.067 -16.601 1.00 70.12 90 SER A N 1
ATOM 711 C CA . SER A 1 90 ? 5.953 -13.994 -15.661 1.00 70.12 90 SER A CA 1
ATOM 712 C C . SER A 1 90 ? 6.407 -14.483 -14.280 1.00 70.12 90 SER A C 1
ATOM 714 O O . SER A 1 90 ? 6.660 -13.664 -13.399 1.00 70.12 90 SER A O 1
ATOM 716 N N . GLY A 1 91 ? 6.438 -15.798 -14.050 1.00 78.25 91 GLY A N 1
ATOM 717 C CA . GLY A 1 91 ? 6.596 -16.372 -12.712 1.00 78.25 91 GLY A CA 1
ATOM 718 C C . GLY A 1 91 ? 5.382 -16.116 -11.805 1.00 78.25 91 GLY A C 1
ATOM 719 O O . GLY A 1 91 ? 4.530 -15.264 -12.079 1.00 78.25 91 GLY A O 1
ATOM 720 N N . ARG A 1 92 ? 5.272 -16.895 -10.722 1.00 83.88 92 ARG A N 1
ATOM 721 C CA . ARG A 1 92 ? 4.219 -16.730 -9.708 1.00 83.88 92 ARG A CA 1
ATOM 722 C C . ARG A 1 92 ? 4.732 -15.819 -8.598 1.00 83.88 92 ARG A C 1
ATOM 724 O O . ARG A 1 92 ? 5.737 -16.131 -7.969 1.00 83.88 92 ARG A O 1
ATOM 731 N N . TYR A 1 93 ? 4.032 -14.722 -8.351 1.00 86.56 93 TYR A N 1
ATOM 732 C CA . TYR A 1 93 ? 4.295 -13.811 -7.246 1.00 86.56 93 TYR A CA 1
ATOM 733 C C . TYR A 1 93 ? 3.012 -13.491 -6.485 1.00 86.56 93 TYR A C 1
ATOM 735 O O . TYR A 1 93 ? 1.894 -13.729 -6.938 1.00 86.56 93 TYR A O 1
ATOM 743 N N . GLU A 1 94 ? 3.182 -12.961 -5.287 1.00 90.19 94 GLU A N 1
ATOM 744 C CA . GLU A 1 94 ? 2.095 -12.659 -4.371 1.00 90.19 94 GLU A CA 1
ATOM 745 C C . GLU A 1 94 ? 2.005 -11.151 -4.140 1.00 90.19 94 GLU A C 1
ATOM 747 O O . GLU A 1 94 ? 3.013 -10.482 -3.909 1.00 90.19 94 GLU A O 1
ATOM 752 N N . ILE A 1 95 ? 0.790 -10.605 -4.194 1.00 92.56 95 ILE A N 1
ATOM 753 C CA . ILE A 1 95 ? 0.509 -9.196 -3.915 1.00 92.56 95 ILE A CA 1
ATOM 754 C C . ILE A 1 95 ? -0.345 -9.111 -2.657 1.00 92.56 95 ILE A C 1
ATOM 756 O O . ILE A 1 95 ? -1.396 -9.737 -2.556 1.00 92.56 95 ILE A O 1
ATOM 760 N N . CYS A 1 96 ? 0.096 -8.319 -1.685 1.00 96.31 96 CYS A N 1
ATOM 761 C CA . CYS A 1 96 ? -0.662 -8.092 -0.458 1.00 96.31 96 CYS A CA 1
ATOM 762 C C . CYS A 1 96 ? -1.836 -7.133 -0.707 1.00 96.31 96 CYS A C 1
ATOM 764 O O . CYS A 1 96 ? -1.689 -6.159 -1.446 1.00 96.31 96 CYS A O 1
ATOM 766 N N . VAL A 1 97 ? -2.962 -7.389 -0.043 1.00 96.50 97 VAL A N 1
ATOM 767 C CA . VAL A 1 97 ? -4.151 -6.527 -0.010 1.00 96.50 97 VAL A CA 1
ATOM 768 C C . VAL A 1 97 ? -4.290 -5.912 1.375 1.00 96.50 97 VAL A C 1
ATOM 770 O O . VAL A 1 97 ? -4.102 -6.599 2.384 1.00 96.50 97 VAL A O 1
ATOM 773 N N . TRP A 1 98 ? -4.612 -4.624 1.416 1.00 97.56 98 TRP A N 1
ATOM 774 C CA . TRP A 1 98 ? -4.611 -3.785 2.607 1.00 97.56 98 TRP A CA 1
ATOM 775 C C . TRP A 1 98 ? -5.935 -3.041 2.753 1.00 97.56 98 TRP A C 1
ATOM 777 O O . TRP A 1 98 ? -6.562 -2.687 1.758 1.00 97.56 98 TRP A O 1
ATOM 787 N N . THR A 1 99 ? -6.312 -2.771 3.998 1.00 96.50 99 THR A N 1
ATOM 788 C CA . THR A 1 99 ? -7.471 -1.954 4.383 1.00 96.50 99 THR A CA 1
ATOM 789 C C . THR A 1 99 ? -7.115 -1.097 5.593 1.00 96.50 99 THR A C 1
ATOM 791 O O . THR A 1 99 ? -6.150 -1.401 6.313 1.00 96.50 99 THR A O 1
ATOM 794 N N . LEU A 1 100 ? -7.902 -0.051 5.841 1.00 95.31 100 LEU A N 1
ATOM 795 C CA . LEU A 1 100 ? -7.930 0.583 7.155 1.00 95.31 100 LEU A CA 1
ATOM 796 C C . LEU A 1 100 ? -8.536 -0.371 8.181 1.00 95.31 100 LEU A C 1
ATOM 798 O O . LEU A 1 100 ? -9.418 -1.172 7.867 1.00 95.31 100 LEU A O 1
ATOM 802 N N . ARG A 1 101 ? -8.031 -0.304 9.410 1.00 91.00 101 ARG A N 1
ATOM 803 C CA . ARG A 1 101 ? -8.722 -0.898 10.547 1.00 91.00 101 ARG A CA 1
ATOM 804 C C . ARG A 1 101 ? -9.965 -0.067 10.822 1.00 91.00 101 ARG A C 1
ATOM 806 O O . ARG A 1 101 ? -9.871 1.154 10.898 1.00 91.00 101 ARG A O 1
ATOM 813 N N . GLU A 1 102 ? -11.093 -0.743 10.976 1.00 80.19 102 GLU A N 1
ATOM 814 C CA . GLU A 1 102 ? -12.282 -0.129 11.548 1.00 80.19 102 GLU A CA 1
ATOM 815 C C . GLU A 1 102 ? -11.921 0.345 12.955 1.00 80.19 102 GLU A C 1
ATOM 817 O O . GLU A 1 102 ? -11.340 -0.405 13.749 1.00 80.19 102 GLU A O 1
ATOM 822 N N . ASP A 1 103 ? -12.182 1.619 13.237 1.00 61.94 103 ASP A N 1
ATOM 823 C CA . ASP A 1 103 ? -12.106 2.100 14.605 1.00 61.94 103 ASP A CA 1
ATOM 824 C C . ASP A 1 103 ? -13.330 1.544 15.332 1.00 61.94 103 ASP A C 1
ATOM 826 O O . ASP A 1 103 ? -14.416 2.117 15.277 1.00 61.94 103 ASP A O 1
ATOM 830 N N . GLU A 1 104 ? -13.171 0.404 16.008 1.00 53.28 104 GLU A N 1
ATOM 831 C CA . GLU A 1 104 ? -14.240 -0.214 16.812 1.00 53.28 104 GLU A CA 1
ATOM 832 C C . GLU A 1 104 ? -14.761 0.713 17.931 1.00 53.28 104 GLU A C 1
ATOM 834 O O . GLU A 1 104 ? -15.716 0.384 18.630 1.00 53.28 104 GLU A O 1
ATOM 839 N N . ARG A 1 105 ? -14.160 1.898 18.106 1.00 55.31 105 ARG A N 1
ATOM 840 C CA . ARG A 1 105 ? -14.615 2.946 19.024 1.00 55.31 105 ARG A CA 1
ATOM 841 C C . ARG A 1 105 ? -15.764 3.794 18.479 1.00 55.31 105 ARG A C 1
ATOM 843 O O . ARG A 1 105 ? -16.297 4.594 19.244 1.00 55.31 105 ARG A O 1
ATOM 850 N N . ASN A 1 106 ? -16.156 3.651 17.210 1.00 49.97 106 ASN A N 1
ATOM 851 C CA . ASN A 1 106 ? -17.346 4.318 16.684 1.00 49.97 106 ASN A CA 1
ATOM 852 C C . ASN A 1 106 ? -18.007 3.537 15.526 1.00 49.97 106 ASN A C 1
ATOM 854 O O . ASN A 1 106 ? -17.727 3.830 14.364 1.00 49.97 106 ASN A O 1
ATOM 858 N N . PRO A 1 107 ? -18.936 2.601 15.799 1.00 50.75 107 PRO A N 1
ATOM 859 C CA . PRO A 1 107 ? -19.722 1.915 14.764 1.00 50.75 107 PRO A CA 1
ATOM 860 C C . PRO A 1 107 ? -20.796 2.809 14.092 1.00 50.75 107 PRO A C 1
ATOM 862 O O . PRO A 1 107 ? -21.763 2.309 13.523 1.00 50.75 107 PRO A O 1
ATOM 865 N N . GLY A 1 108 ? -20.677 4.138 14.181 1.00 50.50 108 GLY A N 1
ATOM 866 C CA . GLY A 1 108 ? -21.708 5.091 13.775 1.00 50.50 108 GLY A CA 1
ATOM 867 C C . GLY A 1 108 ? -21.729 5.429 12.280 1.00 50.50 108 GLY A C 1
ATOM 868 O O . GLY A 1 108 ? -20.770 5.996 11.762 1.00 50.50 108 GLY A O 1
ATOM 869 N N . LEU A 1 109 ? -22.904 5.194 11.680 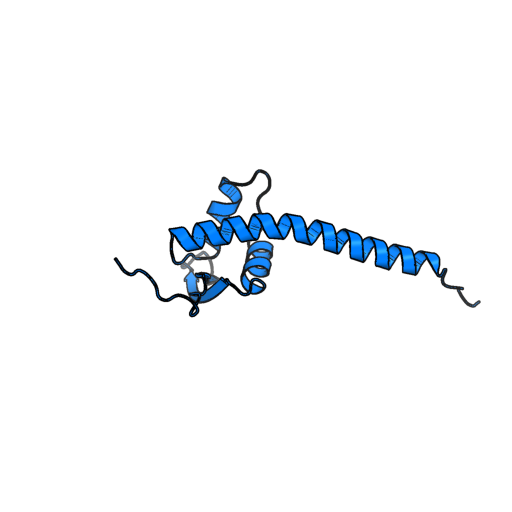1.00 51.66 109 LEU A N 1
ATOM 870 C CA . LEU A 1 109 ? -23.391 5.522 10.328 1.00 51.66 109 LEU A CA 1
ATOM 871 C C . LEU A 1 109 ? -23.053 4.519 9.214 1.00 51.66 109 LEU A C 1
ATOM 873 O O . LEU A 1 109 ? -22.305 4.800 8.281 1.00 51.66 109 LEU A O 1
ATOM 877 N N . GLN A 1 110 ? -23.743 3.377 9.254 1.00 44.69 110 GLN A N 1
ATOM 878 C CA . GLN A 1 110 ? -24.320 2.831 8.023 1.00 44.69 110 GLN A CA 1
ATOM 879 C C . GLN A 1 110 ? -25.545 3.696 7.686 1.00 44.69 110 GLN A C 1
ATOM 881 O O . GLN A 1 110 ? -26.411 3.882 8.543 1.00 44.69 110 GLN A O 1
ATOM 886 N N . GLY A 1 111 ? -25.534 4.310 6.500 1.00 38.56 111 GLY A N 1
ATOM 887 C CA . GLY A 1 111 ? -26.700 4.980 5.917 1.00 38.56 111 GLY A CA 1
ATOM 888 C C . GLY A 1 111 ? -27.683 3.991 5.312 1.00 38.56 111 GLY A C 1
ATOM 889 O O . GLY A 1 111 ? -27.266 2.840 5.049 1.00 38.56 111 GLY A O 1
#

Mean predicted aligned error: 11.66 Å

Radius of gyration: 19.96 Å; Cα contacts (8 Å, |Δi|>4): 99; chains: 1; bounding box: 76×34×41 Å

Solvent-accessible surface area (backbone atoms only — not comparable to full-atom values): 6745 Å² total; per-residue (Å²): 135,83,81,79,74,62,68,66,60,56,51,51,52,52,51,52,51,52,51,54,51,53,59,50,48,60,60,49,48,60,53,48,54,53,51,50,52,52,24,67,76,60,48,58,45,38,56,66,60,51,48,52,56,47,39,77,74,35,101,72,56,80,48,75,70,59,47,52,56,51,51,75,68,36,90,59,39,41,8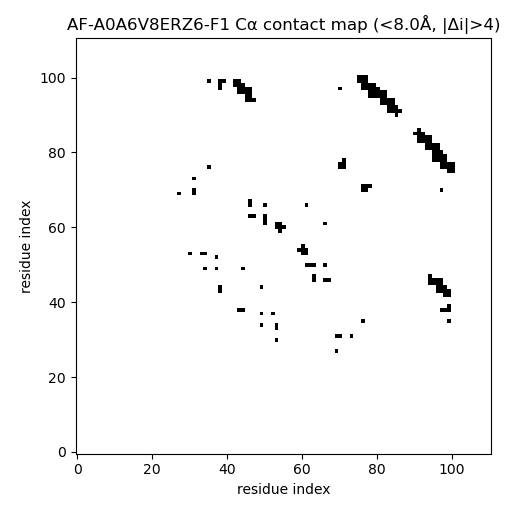0,78,49,72,48,81,46,63,54,100,85,72,51,82,47,77,42,50,24,36,27,59,57,79,62,86,88,58,88,80,78,83,130

Secondary structure (DSSP, 8-state):
------HHHHHHHHHHHHHHHHHHHHHHHHHHHHHHHHHHHHSEEEHHHHHHHHHHHSSS---HHHHHHHHTT-TTEEEEEEEEE--TTT--EEEEEEEEPP-TT------